Protein AF-A0A522MVP0-F1 (afdb_monomer_lite)

Sequence (103 aa):
MSEFMRDEELDALVRDLNRGTPDPAAPRPAGADATPGAPPAPARPEVAAGDALEKVLTLVVRRDASDVLLIPGAPPVLRVAGRLTPVDAAPLDEDEIRAILAP

Structure (mmCIF, N/CA/C/O backbone):
data_AF-A0A522MVP0-F1
#
_entry.id   AF-A0A522MVP0-F1
#
loop_
_atom_site.group_PDB
_atom_site.id
_atom_site.type_symbol
_atom_site.label_atom_id
_atom_site.label_alt_id
_atom_site.label_comp_id
_atom_site.label_asym_id
_atom_site.label_entity_id
_atom_site.label_seq_id
_atom_site.pdbx_PDB_ins_code
_atom_site.Cartn_x
_atom_site.Cartn_y
_atom_site.Cartn_z
_atom_site.occupancy
_atom_site.B_iso_or_equiv
_atom_site.auth_seq_id
_atom_site.auth_comp_id
_atom_site.auth_asym_id
_atom_site.auth_atom_id
_atom_site.pdbx_PDB_model_num
ATOM 1 N N . MET A 1 1 ? -36.270 -6.952 9.548 1.00 43.84 1 MET A N 1
ATOM 2 C CA . MET A 1 1 ? -34.807 -7.011 9.368 1.00 43.84 1 MET A CA 1
ATOM 3 C C . MET A 1 1 ? -34.544 -8.262 8.565 1.00 43.84 1 MET A C 1
ATOM 5 O O . MET A 1 1 ? -34.413 -9.328 9.146 1.00 43.84 1 MET A O 1
ATOM 9 N N . SER A 1 2 ? -34.676 -8.152 7.245 1.00 48.84 2 SER A N 1
ATOM 10 C CA . SER A 1 2 ? -34.562 -9.307 6.363 1.00 48.84 2 SER A CA 1
ATOM 11 C C . SER A 1 2 ? -33.109 -9.742 6.341 1.00 48.84 2 SER A C 1
ATOM 13 O O . SER A 1 2 ? -32.220 -8.952 6.037 1.00 48.84 2 SER A O 1
ATOM 15 N N . GLU A 1 3 ? -32.924 -10.976 6.777 1.00 56.09 3 GLU A N 1
ATOM 16 C CA . GLU A 1 3 ? -31.750 -11.813 6.624 1.00 56.09 3 GLU A CA 1
ATOM 17 C C . GLU A 1 3 ? -31.032 -11.484 5.310 1.00 56.09 3 GLU A C 1
ATOM 19 O O . GLU A 1 3 ? -31.563 -11.712 4.224 1.00 56.09 3 GLU A O 1
ATOM 24 N N . PHE A 1 4 ? -29.837 -10.896 5.412 1.00 64.12 4 PHE A N 1
ATOM 25 C CA . PHE A 1 4 ? -28.871 -10.871 4.318 1.00 64.12 4 PHE A CA 1
ATOM 26 C C . PHE A 1 4 ? -28.413 -12.317 4.103 1.00 64.12 4 PHE A C 1
ATOM 28 O O . PHE A 1 4 ? -27.333 -12.711 4.546 1.00 64.12 4 PHE A O 1
ATOM 35 N N . MET A 1 5 ? -29.286 -13.134 3.512 1.00 62.34 5 MET A N 1
ATOM 36 C CA . MET A 1 5 ? -28.934 -14.450 3.006 1.00 62.34 5 MET A CA 1
ATOM 37 C C . MET A 1 5 ? -27.731 -14.254 2.093 1.00 62.34 5 MET A C 1
ATOM 39 O O . MET A 1 5 ? -27.767 -13.421 1.185 1.00 62.34 5 MET A O 1
ATOM 43 N N . ARG A 1 6 ? -26.643 -14.970 2.381 1.00 64.62 6 ARG A N 1
ATOM 44 C CA . ARG A 1 6 ? -25.531 -15.077 1.443 1.00 64.62 6 ARG A CA 1
ATOM 45 C C . ARG A 1 6 ? -26.108 -15.664 0.165 1.00 64.62 6 ARG A C 1
ATOM 47 O O . ARG A 1 6 ? -26.619 -16.780 0.182 1.00 64.62 6 ARG A O 1
ATOM 54 N N . ASP A 1 7 ? -26.105 -14.867 -0.887 1.00 85.06 7 ASP A N 1
ATOM 55 C CA . ASP A 1 7 ? -26.559 -15.293 -2.195 1.00 85.06 7 ASP A CA 1
ATOM 56 C C . ASP A 1 7 ? -25.451 -16.168 -2.792 1.00 85.06 7 ASP A C 1
ATOM 58 O O . ASP A 1 7 ? -24.393 -15.672 -3.185 1.00 85.06 7 ASP A O 1
ATOM 62 N N . GLU A 1 8 ? -25.663 -17.487 -2.773 1.00 85.94 8 GLU A N 1
ATOM 63 C CA . GLU A 1 8 ? -24.688 -18.454 -3.282 1.00 85.94 8 GLU A CA 1
ATOM 64 C C . GLU A 1 8 ? -24.396 -18.241 -4.773 1.00 85.94 8 GLU A C 1
ATOM 66 O O . GLU A 1 8 ? -23.278 -18.516 -5.216 1.00 85.94 8 GLU A O 1
ATOM 71 N N . GLU A 1 9 ? -25.357 -17.712 -5.539 1.00 81.75 9 GLU A N 1
ATOM 72 C CA . GLU A 1 9 ? -25.172 -17.398 -6.955 1.00 81.75 9 GLU A CA 1
ATOM 73 C C . GLU A 1 9 ? -24.260 -16.178 -7.120 1.00 81.75 9 GLU A C 1
ATOM 75 O O . GLU A 1 9 ? -23.337 -16.198 -7.939 1.00 81.75 9 GLU A O 1
ATOM 80 N N . LEU A 1 10 ? -24.449 -15.143 -6.294 1.00 84.62 10 LEU A N 1
ATOM 81 C CA . LEU A 1 10 ? -23.571 -13.971 -6.278 1.00 84.62 10 LEU A CA 1
ATOM 82 C C . LEU A 1 10 ? -22.152 -14.328 -5.814 1.00 84.62 10 LEU A C 1
ATOM 84 O O . LEU A 1 10 ? -21.177 -13.904 -6.435 1.00 84.62 10 LEU A O 1
ATOM 88 N N . ASP A 1 11 ? -22.018 -15.139 -4.764 1.00 84.19 11 ASP A N 1
ATOM 89 C CA . ASP A 1 11 ? -20.722 -15.615 -4.273 1.00 84.19 11 ASP A CA 1
ATOM 90 C C . ASP A 1 11 ? -20.006 -16.480 -5.326 1.00 84.19 11 ASP A C 1
ATOM 92 O O . ASP A 1 11 ? -18.788 -16.367 -5.510 1.00 84.19 11 ASP A O 1
ATOM 96 N N . ALA A 1 12 ? -20.744 -17.325 -6.054 1.00 84.38 12 ALA A N 1
ATOM 97 C CA . ALA A 1 12 ? -20.211 -18.106 -7.167 1.00 84.38 12 ALA A CA 1
ATOM 98 C C . ALA A 1 12 ? -19.736 -17.204 -8.315 1.00 84.38 12 ALA A C 1
ATOM 100 O O . ALA A 1 12 ? -18.638 -17.417 -8.835 1.00 84.38 12 ALA A O 1
ATOM 101 N N . LEU A 1 13 ? -20.508 -16.169 -8.653 1.00 84.50 13 LEU A N 1
ATOM 102 C CA . LEU A 1 13 ? -20.165 -15.202 -9.694 1.00 84.50 13 LEU A CA 1
ATOM 103 C C . LEU A 1 13 ? -18.918 -14.385 -9.331 1.00 84.50 13 LEU A C 1
ATOM 105 O O . LEU A 1 13 ? -18.020 -14.224 -10.155 1.00 84.50 13 LEU A O 1
ATOM 109 N N . VAL A 1 14 ? -18.809 -13.921 -8.083 1.00 83.06 14 VAL A N 1
ATOM 110 C CA . VAL A 1 14 ? -17.625 -13.204 -7.580 1.00 83.06 14 VAL A CA 1
ATOM 111 C C . VAL A 1 14 ? -16.385 -14.099 -7.622 1.00 83.06 14 VAL A C 1
ATOM 113 O O . VAL A 1 14 ? -15.315 -13.658 -8.043 1.00 83.06 14 VAL A O 1
ATOM 116 N N . ARG A 1 15 ? -16.510 -15.375 -7.231 1.00 80.56 15 ARG A N 1
ATOM 117 C CA . ARG A 1 15 ? -15.412 -16.356 -7.322 1.00 80.56 15 ARG A CA 1
ATOM 118 C C . ARG A 1 15 ? -15.013 -16.668 -8.760 1.00 80.56 15 ARG A C 1
ATOM 120 O O . ARG A 1 15 ? -13.849 -16.970 -9.002 1.00 80.56 15 ARG A O 1
ATOM 127 N N . ASP A 1 16 ? -15.956 -16.669 -9.695 1.00 80.69 16 ASP A N 1
ATOM 128 C CA . ASP A 1 16 ? -15.686 -16.870 -11.121 1.00 80.69 16 ASP A CA 1
ATOM 129 C C . ASP A 1 16 ? -14.957 -15.667 -11.730 1.00 80.69 16 ASP A C 1
ATOM 131 O O . ASP A 1 16 ? -13.899 -15.816 -12.338 1.00 80.69 16 ASP A O 1
ATOM 135 N N . LEU A 1 17 ? -15.429 -14.455 -11.436 1.00 79.38 17 LEU A N 1
ATOM 136 C CA . LEU A 1 17 ? -14.805 -13.218 -11.896 1.00 79.38 17 LEU A CA 1
ATOM 137 C C . LEU A 1 17 ? -13.384 -13.037 -11.339 1.00 79.38 17 LEU A C 1
ATOM 139 O O . LEU A 1 17 ? -12.458 -12.691 -12.074 1.00 79.38 17 LEU A O 1
ATOM 143 N N . ASN A 1 18 ? -13.187 -13.328 -10.050 1.00 74.44 18 ASN A N 1
ATOM 144 C CA . ASN A 1 18 ? -11.873 -13.262 -9.406 1.00 74.44 18 ASN A CA 1
ATOM 145 C C . ASN A 1 18 ? -10.924 -14.389 -9.847 1.00 74.44 18 ASN A C 1
ATOM 147 O O . ASN A 1 18 ? -9.726 -14.308 -9.586 1.00 74.44 18 ASN A O 1
ATOM 151 N N . ARG A 1 19 ? -11.428 -15.424 -10.533 1.00 76.88 19 ARG A N 1
ATOM 152 C CA . ARG A 1 19 ? -10.626 -16.518 -11.101 1.00 76.88 19 ARG A CA 1
ATOM 153 C C . ARG A 1 19 ? -9.985 -16.196 -12.449 1.00 76.88 19 ARG A C 1
ATOM 155 O O . ARG A 1 19 ? -9.335 -17.089 -12.978 1.00 76.88 19 ARG A O 1
ATOM 162 N N . GLY A 1 20 ? -10.181 -14.979 -12.976 1.00 56.62 20 GLY A N 1
ATOM 163 C CA . GLY A 1 20 ? -9.705 -14.480 -14.273 1.00 56.62 20 GLY A CA 1
ATOM 164 C C . GLY A 1 20 ? -8.621 -15.320 -14.964 1.00 56.62 20 GLY A C 1
ATOM 165 O O . GLY A 1 20 ? -7.554 -15.548 -14.404 1.00 56.62 20 GLY A O 1
ATOM 166 N N . THR A 1 21 ? -8.944 -15.747 -16.188 1.00 55.38 21 THR A N 1
ATOM 167 C CA . THR A 1 21 ? -8.181 -16.566 -17.143 1.00 55.38 21 THR A CA 1
ATOM 168 C C . THR A 1 21 ? -6.670 -16.659 -16.868 1.00 55.38 21 THR A C 1
ATOM 170 O O . THR A 1 21 ? -5.995 -15.629 -16.868 1.00 55.38 21 THR A O 1
ATOM 173 N N . PRO A 1 22 ? -6.114 -17.874 -16.698 1.00 43.50 22 PRO A N 1
ATOM 174 C CA . PRO A 1 22 ? -4.713 -18.063 -16.347 1.00 43.50 22 PRO A CA 1
ATOM 175 C C . PRO A 1 22 ? -3.763 -17.484 -17.402 1.00 43.50 22 PRO A C 1
ATOM 177 O O . PRO A 1 22 ? -3.808 -17.842 -18.582 1.00 43.50 22 PRO A O 1
ATOM 180 N N . ASP A 1 23 ? -2.850 -16.644 -16.928 1.00 45.31 23 ASP A N 1
ATOM 181 C CA . ASP A 1 23 ? -1.666 -16.166 -17.634 1.00 45.31 23 ASP A CA 1
ATOM 182 C C . ASP A 1 23 ? -0.804 -17.355 -18.146 1.00 45.31 23 ASP A C 1
ATOM 184 O O . ASP A 1 23 ? -0.544 -18.309 -17.400 1.00 45.31 23 ASP A O 1
ATOM 188 N N . PRO A 1 24 ? -0.391 -17.384 -19.429 1.00 45.97 24 PRO A N 1
ATOM 189 C CA . PRO A 1 24 ? 0.593 -18.336 -19.952 1.00 45.97 24 PRO A CA 1
ATOM 190 C C . PRO A 1 24 ? 2.032 -18.172 -19.454 1.00 45.97 24 PRO A C 1
ATOM 192 O O . PRO A 1 24 ? 2.815 -19.091 -19.693 1.00 45.97 24 PRO A O 1
ATOM 195 N N . ALA A 1 25 ? 2.387 -17.087 -18.764 1.00 45.56 25 ALA A N 1
ATOM 196 C CA . ALA A 1 25 ? 3.754 -16.843 -18.296 1.00 45.56 25 ALA A CA 1
ATOM 197 C C . ALA A 1 25 ? 4.031 -17.290 -16.847 1.00 45.56 25 ALA A C 1
ATOM 199 O O . ALA A 1 25 ? 5.193 -17.400 -16.451 1.00 45.56 25 ALA A O 1
ATOM 200 N N . ALA A 1 26 ? 3.006 -17.632 -16.060 1.00 44.34 26 ALA A N 1
ATOM 201 C CA . ALA A 1 26 ? 3.221 -18.346 -14.804 1.00 44.34 26 ALA A CA 1
ATOM 202 C C . ALA A 1 26 ? 3.702 -19.778 -15.116 1.00 44.34 26 ALA A C 1
ATOM 204 O O . ALA A 1 26 ? 3.121 -20.422 -15.995 1.00 44.34 26 ALA A O 1
ATOM 205 N N . PRO A 1 27 ? 4.718 -20.329 -14.422 1.00 38.19 27 PRO A N 1
ATOM 206 C CA . PRO A 1 27 ? 5.103 -21.724 -14.604 1.00 38.19 27 PRO A CA 1
ATOM 207 C C . PRO A 1 27 ? 3.918 -22.624 -14.224 1.00 38.19 27 PRO A C 1
ATOM 209 O O . PRO A 1 27 ? 3.661 -22.890 -13.051 1.00 38.19 27 PRO A O 1
ATOM 212 N N . ARG A 1 28 ? 3.154 -23.059 -15.232 1.00 45.06 28 ARG A N 1
ATOM 213 C CA . ARG A 1 28 ? 2.020 -23.969 -15.062 1.00 45.06 28 ARG A CA 1
ATOM 214 C C . ARG A 1 28 ? 2.547 -25.374 -14.761 1.00 45.06 28 ARG A C 1
ATOM 216 O O . ARG A 1 28 ? 3.423 -25.848 -15.489 1.00 45.06 28 ARG A O 1
ATOM 223 N N . PRO A 1 29 ? 1.982 -26.110 -13.789 1.00 38.84 29 PRO A N 1
ATOM 224 C CA . PRO A 1 29 ? 1.991 -27.561 -13.882 1.00 38.84 29 PRO A CA 1
ATOM 225 C C . PRO A 1 29 ? 1.198 -27.953 -15.141 1.00 38.84 29 PRO A C 1
ATOM 227 O O . PRO A 1 29 ? 0.125 -27.416 -15.410 1.00 38.84 29 PRO A O 1
ATOM 230 N N . ALA A 1 30 ? 1.781 -28.822 -15.961 1.00 42.59 30 ALA A N 1
ATOM 231 C CA . ALA A 1 30 ? 1.300 -29.149 -17.298 1.00 42.59 30 ALA A CA 1
ATOM 232 C C . ALA A 1 30 ? -0.159 -29.652 -17.314 1.00 42.59 30 ALA A C 1
ATOM 234 O O . ALA A 1 30 ? -0.472 -30.656 -16.677 1.00 42.59 30 ALA A O 1
ATOM 235 N N . GLY A 1 31 ? -1.023 -29.000 -18.104 1.00 42.22 31 GLY A N 1
ATOM 236 C CA . GLY A 1 31 ? -2.322 -29.549 -18.503 1.00 42.22 31 GLY A CA 1
ATOM 237 C C . GLY A 1 31 ? -3.375 -28.518 -18.933 1.00 42.22 31 GLY A C 1
ATOM 238 O O . GLY A 1 31 ? -3.786 -27.697 -18.124 1.00 42.22 31 GLY A O 1
ATOM 239 N N . ALA A 1 32 ? -3.857 -28.676 -20.172 1.00 39.72 32 ALA A N 1
ATOM 240 C CA . ALA A 1 32 ? -5.118 -28.190 -20.761 1.00 39.72 32 ALA A CA 1
ATOM 241 C C . ALA A 1 32 ? -5.166 -26.784 -21.416 1.00 39.72 32 ALA A C 1
ATOM 243 O O . ALA A 1 32 ? -5.433 -25.762 -20.793 1.00 39.72 32 ALA A O 1
ATOM 244 N N . ASP A 1 33 ? -4.903 -26.832 -22.726 1.00 41.84 33 ASP A N 1
ATOM 245 C CA . ASP A 1 33 ? -5.394 -26.082 -23.897 1.00 41.84 33 ASP A CA 1
ATOM 246 C C . ASP A 1 33 ? -6.340 -24.872 -23.753 1.00 41.84 33 ASP A C 1
ATOM 248 O O . ASP A 1 33 ? -7.357 -24.884 -23.064 1.00 41.84 33 ASP A O 1
ATOM 252 N N . ALA A 1 34 ? -6.016 -23.837 -24.538 1.00 40.88 34 ALA A N 1
ATOM 253 C CA . ALA A 1 34 ? -6.726 -22.569 -24.670 1.00 40.88 34 ALA A CA 1
ATOM 254 C C . ALA A 1 34 ? -7.938 -22.645 -25.623 1.00 40.88 34 ALA A C 1
ATOM 256 O O . ALA A 1 34 ? -7.843 -23.184 -26.726 1.00 40.88 34 ALA A O 1
ATOM 257 N N . THR A 1 35 ? -9.057 -22.023 -25.239 1.00 37.03 35 THR A N 1
ATOM 258 C CA . THR A 1 35 ? -10.272 -21.907 -26.067 1.00 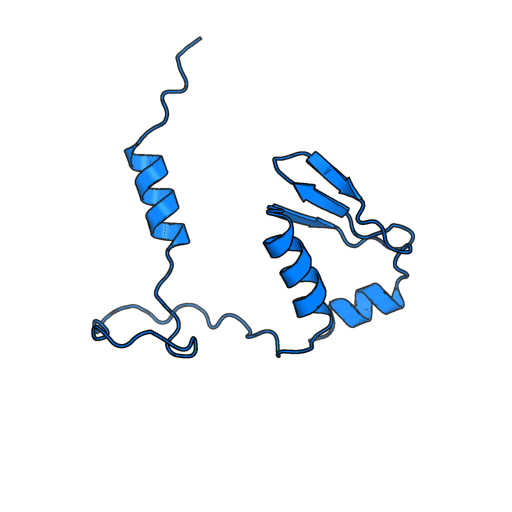37.03 35 THR A CA 1
ATOM 259 C C . THR A 1 35 ? -10.204 -20.683 -27.002 1.00 37.03 35 THR A C 1
ATOM 261 O O . THR A 1 35 ? -9.954 -19.575 -26.520 1.00 37.03 35 THR A O 1
ATOM 264 N N . PRO A 1 36 ? -10.470 -20.811 -28.318 1.00 40.03 36 PRO A N 1
ATOM 265 C CA . PRO A 1 36 ? -10.521 -19.671 -29.241 1.00 40.03 36 PRO A CA 1
ATOM 266 C C . PRO A 1 36 ? -11.819 -18.859 -29.076 1.00 40.03 36 PRO A C 1
ATOM 268 O O . PRO A 1 36 ? -12.902 -19.437 -29.121 1.00 40.03 36 PRO A O 1
ATOM 271 N N . GLY A 1 37 ? -11.730 -17.525 -28.952 1.00 47.22 37 GLY A N 1
ATOM 272 C CA . GLY A 1 37 ? -12.890 -16.625 -29.115 1.00 47.22 37 GLY A CA 1
ATOM 273 C C . GLY A 1 37 ? -13.083 -15.506 -28.082 1.00 47.22 37 GLY A C 1
ATOM 274 O O . GLY A 1 37 ? -14.006 -14.711 -28.240 1.00 47.22 37 GLY A O 1
ATOM 275 N N . ALA A 1 38 ? -12.248 -15.401 -27.047 1.00 46.00 38 ALA A N 1
ATOM 276 C CA . ALA A 1 38 ? -12.341 -14.287 -26.103 1.00 46.00 38 ALA A CA 1
ATOM 277 C C . ALA A 1 38 ? -11.807 -12.980 -26.733 1.00 46.00 38 ALA A C 1
ATOM 279 O O . ALA A 1 38 ? -10.720 -13.002 -27.321 1.00 46.00 38 ALA A O 1
ATOM 280 N N . PRO A 1 39 ? -12.519 -11.839 -26.613 1.00 53.22 39 PRO A N 1
ATOM 281 C CA . PRO A 1 39 ? -11.934 -10.542 -26.931 1.00 53.22 39 PRO A CA 1
ATOM 282 C C . PRO A 1 39 ? -10.693 -10.328 -26.050 1.00 53.22 39 PRO A C 1
ATOM 284 O O . PRO A 1 39 ? -10.712 -10.727 -24.880 1.00 53.22 39 PRO A O 1
ATOM 287 N N . PRO A 1 40 ? -9.606 -9.744 -26.587 1.00 53.22 40 PRO A N 1
ATOM 288 C CA . PRO A 1 40 ? -8.393 -9.543 -25.815 1.00 53.22 40 PRO A CA 1
ATOM 289 C C . PRO A 1 40 ? -8.738 -8.706 -24.585 1.00 53.22 40 PRO A C 1
ATOM 291 O O . PRO A 1 40 ? -9.312 -7.620 -24.704 1.00 53.22 40 PRO A O 1
ATOM 294 N N . ALA A 1 41 ? -8.416 -9.231 -23.402 1.00 57.25 41 ALA A N 1
ATOM 295 C CA . ALA A 1 41 ? -8.450 -8.430 -22.191 1.00 57.25 41 ALA A CA 1
ATOM 296 C C . ALA A 1 41 ? -7.610 -7.165 -22.440 1.00 57.25 41 ALA A C 1
ATOM 298 O O . ALA A 1 41 ? -6.583 -7.256 -23.124 1.00 57.25 41 ALA A O 1
ATOM 299 N N . PRO A 1 42 ? -8.024 -5.989 -21.931 1.00 53.12 42 PRO A N 1
ATOM 300 C CA . PRO A 1 42 ? -7.170 -4.814 -21.999 1.00 53.12 42 PRO A CA 1
ATOM 301 C C . PRO A 1 42 ? -5.810 -5.204 -21.426 1.00 53.12 42 PRO A C 1
ATOM 303 O O . PRO A 1 42 ? -5.750 -5.800 -20.347 1.00 53.12 42 PRO A O 1
ATOM 306 N N . ALA A 1 43 ? -4.747 -4.931 -22.187 1.00 57.16 43 ALA A N 1
ATOM 307 C CA . ALA A 1 43 ? -3.390 -5.230 -21.769 1.00 57.16 43 ALA A CA 1
ATOM 308 C C . ALA A 1 43 ? -3.174 -4.555 -20.416 1.00 57.16 43 ALA A C 1
ATOM 310 O O . ALA A 1 43 ? -3.157 -3.326 -20.314 1.00 57.16 43 ALA A O 1
ATOM 311 N N . ARG A 1 44 ? -3.107 -5.365 -19.360 1.00 59.25 44 ARG A N 1
ATOM 312 C CA . ARG A 1 44 ? -2.702 -4.865 -18.057 1.00 59.25 44 ARG A CA 1
ATOM 313 C C . ARG A 1 44 ? -1.227 -4.511 -18.208 1.00 59.25 44 ARG A C 1
ATOM 315 O O . ARG A 1 44 ? -0.491 -5.348 -18.729 1.00 59.25 44 ARG A O 1
ATOM 322 N N . PRO A 1 45 ? -0.797 -3.304 -17.822 1.00 58.88 45 PRO A N 1
ATOM 323 C CA . PRO A 1 45 ? 0.626 -3.033 -17.742 1.00 58.88 45 PRO A CA 1
ATOM 324 C C . PRO A 1 45 ? 1.233 -4.074 -16.798 1.00 58.88 45 PRO A C 1
ATOM 326 O O . PRO A 1 45 ? 0.797 -4.213 -15.652 1.00 58.88 45 PRO A O 1
ATOM 329 N N . GLU A 1 46 ? 2.167 -4.867 -17.315 1.00 61.09 46 GLU A N 1
ATOM 330 C CA . GLU A 1 46 ? 2.991 -5.730 -16.482 1.00 61.09 46 GLU A CA 1
ATOM 331 C C . GLU A 1 46 ? 3.907 -4.814 -15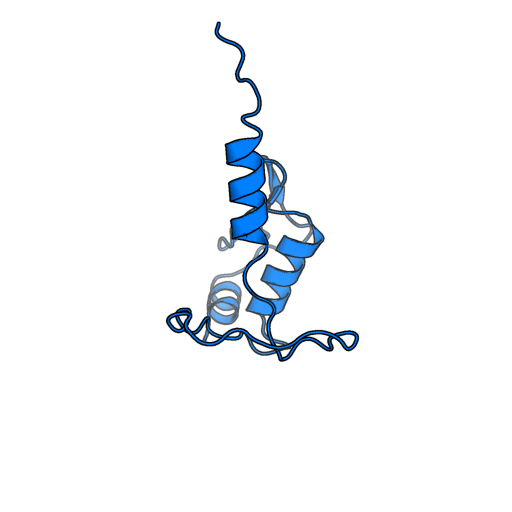.675 1.00 61.09 46 GLU A C 1
ATOM 333 O O . GLU A 1 46 ? 4.632 -3.999 -16.242 1.00 61.09 46 GLU A O 1
ATOM 338 N N . VAL A 1 47 ? 3.833 -4.904 -14.349 1.00 62.22 47 VAL A N 1
ATOM 339 C CA . VAL A 1 47 ? 4.804 -4.240 -13.478 1.00 62.22 47 VAL A CA 1
ATOM 340 C C . VAL A 1 47 ? 6.079 -5.070 -13.552 1.00 62.22 47 VAL A C 1
ATOM 342 O O . VAL A 1 47 ? 6.022 -6.283 -13.327 1.00 62.22 47 VAL A O 1
ATOM 345 N N . ALA A 1 48 ? 7.209 -4.458 -13.907 1.00 65.00 48 ALA A N 1
ATOM 346 C CA . ALA A 1 48 ? 8.442 -5.208 -14.053 1.00 65.00 48 ALA A CA 1
ATOM 347 C C . ALA A 1 48 ? 8.883 -5.746 -12.686 1.00 65.00 48 ALA A C 1
ATOM 349 O O . ALA A 1 48 ? 8.799 -5.070 -11.656 1.00 65.00 48 ALA A O 1
ATOM 350 N N . ALA A 1 49 ? 9.367 -6.987 -12.674 1.00 62.78 49 ALA A N 1
ATOM 351 C CA . ALA A 1 49 ? 9.894 -7.591 -11.461 1.00 62.78 49 ALA A CA 1
ATOM 352 C C . ALA A 1 49 ? 11.073 -6.754 -10.928 1.00 62.78 49 ALA A C 1
ATOM 354 O O . ALA A 1 49 ? 12.064 -6.537 -11.628 1.00 62.78 49 ALA A O 1
ATOM 355 N N . GLY A 1 50 ? 10.976 -6.309 -9.678 1.00 66.44 50 GLY A N 1
ATOM 356 C CA . GLY A 1 50 ? 11.940 -5.438 -9.008 1.00 66.44 50 GLY A CA 1
ATOM 357 C C . GLY A 1 50 ? 11.481 -3.989 -8.819 1.00 66.44 50 GLY A C 1
ATOM 358 O O . GLY A 1 50 ? 12.116 -3.280 -8.024 1.00 66.44 50 GLY A O 1
ATOM 359 N N . ASP A 1 51 ? 10.387 -3.568 -9.464 1.00 83.50 51 ASP A N 1
ATOM 360 C CA . ASP A 1 51 ? 9.874 -2.200 -9.375 1.00 83.50 51 ASP A CA 1
ATOM 361 C C . ASP A 1 51 ? 9.427 -1.829 -7.956 1.00 83.50 51 ASP A C 1
ATOM 363 O O . ASP A 1 51 ? 8.956 -2.648 -7.157 1.00 83.50 51 ASP A O 1
ATOM 367 N N . ALA A 1 52 ? 9.560 -0.544 -7.623 1.00 87.31 52 ALA A N 1
ATOM 368 C CA . ALA A 1 52 ? 9.127 -0.017 -6.332 1.00 87.31 52 ALA A CA 1
ATOM 369 C C . ALA A 1 52 ? 7.619 -0.240 -6.107 1.00 87.31 52 ALA A C 1
ATOM 371 O O . ALA A 1 52 ? 7.211 -0.609 -5.002 1.00 87.31 52 ALA A O 1
ATOM 372 N N . LEU A 1 53 ? 6.810 -0.114 -7.165 1.00 91.00 53 LEU A N 1
ATOM 373 C CA . LEU A 1 53 ? 5.379 -0.403 -7.121 1.00 91.00 53 LEU A CA 1
ATOM 374 C C . LEU A 1 53 ? 5.089 -1.881 -6.841 1.00 91.00 53 LEU A C 1
ATOM 376 O O . LEU A 1 53 ? 4.230 -2.189 -6.015 1.00 91.00 53 LEU A O 1
ATOM 380 N N . GLU A 1 54 ? 5.829 -2.802 -7.468 1.00 89.69 54 GLU A N 1
ATOM 381 C CA . GLU A 1 54 ? 5.665 -4.244 -7.252 1.00 89.69 54 GLU A CA 1
ATOM 382 C C . GLU A 1 54 ? 5.860 -4.603 -5.775 1.00 89.69 54 GLU A C 1
ATOM 384 O O . GLU A 1 54 ? 5.089 -5.380 -5.211 1.00 89.69 54 GLU A O 1
ATOM 389 N N . LYS A 1 55 ? 6.851 -4.000 -5.108 1.00 89.75 55 LYS A N 1
ATOM 390 C CA . LYS A 1 55 ? 7.118 -4.238 -3.680 1.00 89.75 55 LYS A CA 1
ATOM 391 C C . LYS A 1 55 ? 5.945 -3.806 -2.805 1.00 89.75 55 LYS A C 1
ATOM 393 O O . LYS A 1 55 ? 5.569 -4.535 -1.884 1.00 89.75 55 LYS A O 1
ATOM 398 N N . VAL A 1 56 ? 5.344 -2.654 -3.106 1.00 92.75 56 VAL A N 1
ATOM 399 C CA . VAL A 1 56 ? 4.156 -2.157 -2.397 1.00 92.75 56 VAL A CA 1
ATOM 400 C C . VAL A 1 56 ? 2.959 -3.076 -2.644 1.00 92.75 56 VAL A C 1
ATOM 402 O O . VAL A 1 56 ? 2.301 -3.494 -1.694 1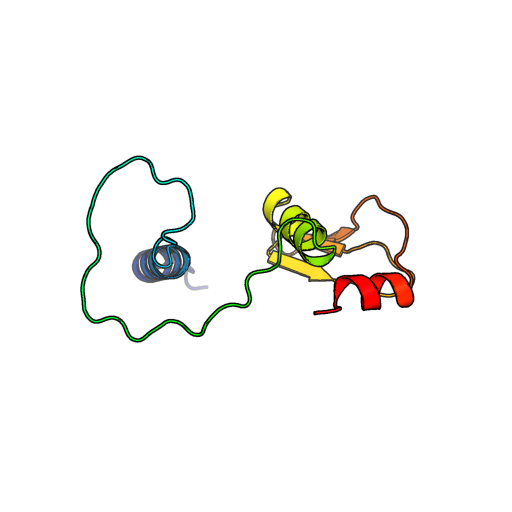.00 92.75 56 VAL A O 1
ATOM 405 N N . LEU A 1 57 ? 2.697 -3.460 -3.892 1.00 92.75 57 LEU A N 1
ATOM 406 C CA . LEU A 1 57 ? 1.575 -4.343 -4.229 1.00 92.75 57 LEU A CA 1
ATOM 407 C C . LEU A 1 57 ? 1.760 -5.760 -3.669 1.00 92.75 57 LEU A C 1
ATOM 409 O O . LEU A 1 57 ? 0.815 -6.371 -3.173 1.00 92.75 57 LEU A O 1
ATOM 413 N N . THR A 1 58 ? 2.993 -6.261 -3.641 1.00 91.69 58 THR A N 1
ATOM 414 C CA . THR A 1 58 ? 3.338 -7.522 -2.977 1.00 91.69 58 THR A CA 1
ATOM 415 C C . THR A 1 58 ? 3.009 -7.459 -1.488 1.00 91.69 58 THR A C 1
ATOM 417 O O . THR A 1 58 ? 2.519 -8.438 -0.923 1.00 91.69 58 THR A O 1
ATOM 420 N N . LEU A 1 59 ? 3.241 -6.317 -0.833 1.00 91.62 59 LEU A N 1
ATOM 421 C CA . LEU A 1 59 ? 2.862 -6.123 0.564 1.00 91.62 59 LEU A CA 1
ATOM 422 C C . LEU A 1 59 ? 1.338 -6.174 0.753 1.00 91.62 59 LEU A C 1
ATOM 424 O O . LEU A 1 59 ? 0.884 -6.821 1.696 1.00 91.62 59 LEU A O 1
ATOM 428 N N . VAL A 1 60 ? 0.566 -5.552 -0.146 1.00 95.56 60 VAL A N 1
ATOM 429 C CA . VAL A 1 60 ? -0.910 -5.593 -0.139 1.00 95.56 60 VAL A CA 1
ATOM 430 C C . VAL A 1 60 ? -1.405 -7.036 -0.184 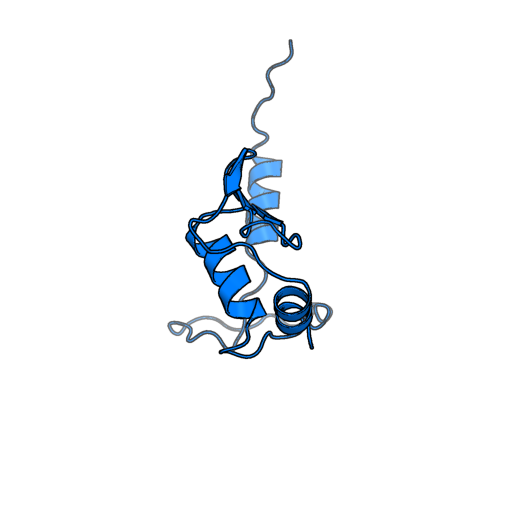1.00 95.56 60 VAL A C 1
ATOM 432 O O . VAL A 1 60 ? -2.152 -7.457 0.698 1.00 95.56 60 VAL A O 1
ATOM 435 N N . VAL A 1 61 ? -0.906 -7.822 -1.142 1.00 94.62 61 VAL A N 1
ATOM 436 C CA . VAL A 1 61 ? -1.287 -9.234 -1.307 1.00 94.62 61 VAL A CA 1
ATOM 437 C C . VAL A 1 61 ? -0.875 -10.067 -0.093 1.00 94.62 61 VAL A C 1
ATOM 439 O O . VAL A 1 61 ? -1.682 -10.815 0.452 1.00 94.62 61 VAL A O 1
ATOM 442 N N . ARG A 1 62 ? 0.365 -9.918 0.393 1.00 93.62 62 ARG A N 1
ATOM 443 C CA . ARG A 1 62 ? 0.870 -10.682 1.552 1.00 93.62 62 ARG A CA 1
ATOM 444 C C . ARG A 1 62 ? 0.101 -10.413 2.842 1.00 93.62 62 ARG A C 1
ATOM 446 O O . ARG A 1 62 ? 0.134 -11.245 3.745 1.00 93.62 62 ARG A O 1
ATOM 453 N N . ARG A 1 63 ? -0.520 -9.240 2.964 1.00 95.12 63 ARG A N 1
ATOM 454 C CA . ARG A 1 63 ? -1.288 -8.832 4.146 1.00 95.12 63 ARG A CA 1
ATOM 455 C C . ARG A 1 63 ? -2.794 -9.018 3.981 1.00 95.12 63 ARG A C 1
ATOM 457 O O . ARG A 1 63 ? -3.518 -8.619 4.887 1.00 95.12 63 ARG A O 1
ATOM 464 N N . ASP A 1 64 ? -3.239 -9.612 2.872 1.00 94.44 64 ASP A N 1
ATOM 465 C CA . ASP A 1 64 ? -4.660 -9.756 2.531 1.00 94.44 64 ASP A CA 1
ATOM 466 C C . ASP A 1 64 ? -5.408 -8.410 2.618 1.00 94.44 64 ASP A C 1
ATOM 468 O O . ASP A 1 64 ? -6.505 -8.281 3.167 1.00 94.44 64 ASP A O 1
ATOM 472 N N . ALA A 1 65 ? -4.739 -7.353 2.151 1.00 97.56 65 ALA A N 1
ATOM 473 C CA . ALA A 1 65 ? -5.286 -6.009 2.125 1.00 97.56 65 ALA A CA 1
ATOM 474 C C . ALA A 1 65 ? -6.067 -5.783 0.828 1.00 97.56 65 ALA A C 1
ATOM 476 O O . ALA A 1 65 ? -5.654 -6.214 -0.246 1.00 97.56 65 ALA A O 1
ATOM 477 N N . SER A 1 66 ? -7.177 -5.055 0.923 1.00 96.75 66 SER A N 1
ATOM 478 C CA . SER A 1 66 ? -7.956 -4.641 -0.244 1.00 96.75 66 SER A CA 1
ATOM 479 C C . SER A 1 66 ? -7.389 -3.384 -0.902 1.00 96.75 66 SER A C 1
ATOM 481 O O . SER A 1 66 ? -7.562 -3.189 -2.099 1.00 96.75 66 SER A O 1
ATOM 483 N N . ASP A 1 67 ? -6.721 -2.521 -0.129 1.00 97.00 67 ASP A N 1
ATOM 484 C CA . ASP A 1 67 ? -6.214 -1.231 -0.603 1.00 97.00 67 ASP A CA 1
ATOM 485 C C . ASP A 1 67 ? -4.929 -0.840 0.128 1.00 97.00 67 ASP A C 1
ATOM 487 O O . ASP A 1 67 ? -4.692 -1.250 1.270 1.00 97.00 67 ASP A O 1
ATOM 491 N N . VAL A 1 68 ? -4.153 0.033 -0.514 1.00 97.19 68 VAL A N 1
ATOM 492 C CA . VAL A 1 68 ? -3.013 0.739 0.073 1.00 97.19 68 VAL A CA 1
ATOM 493 C C . VAL A 1 68 ? -3.175 2.242 -0.118 1.00 97.19 68 VAL A C 1
ATOM 495 O O . VAL A 1 68 ? -3.572 2.704 -1.185 1.00 97.19 68 VAL A O 1
ATOM 498 N N . LEU A 1 69 ? -2.870 3.007 0.927 1.00 97.44 69 LEU A N 1
ATOM 499 C CA . LEU A 1 69 ? -2.797 4.460 0.904 1.00 97.44 69 LEU A CA 1
ATOM 500 C C . LEU A 1 69 ? -1.330 4.865 1.075 1.00 97.44 69 LEU A C 1
ATOM 502 O O . LEU A 1 69 ? -0.684 4.475 2.050 1.00 97.44 69 LEU A O 1
ATOM 506 N N . LEU A 1 70 ? -0.830 5.661 0.130 1.00 96.75 70 LEU A N 1
ATOM 507 C CA . LEU A 1 70 ? 0.502 6.262 0.149 1.00 96.75 70 LEU A CA 1
ATOM 508 C C . LEU A 1 70 ? 0.326 7.777 0.296 1.00 96.75 70 LEU A C 1
ATOM 510 O O . LEU A 1 70 ? -0.228 8.420 -0.594 1.00 96.75 70 LEU A O 1
ATOM 514 N N . ILE A 1 71 ? 0.721 8.332 1.444 1.00 96.12 71 ILE A N 1
ATOM 515 C CA . ILE A 1 71 ? 0.495 9.740 1.800 1.00 96.12 71 ILE A CA 1
ATOM 516 C C . ILE A 1 71 ? 1.823 10.334 2.288 1.00 96.12 71 ILE A C 1
ATOM 518 O O . ILE A 1 71 ? 2.420 9.747 3.193 1.00 96.12 71 ILE A O 1
ATOM 522 N N . PRO A 1 72 ? 2.276 11.485 1.752 1.00 96.94 72 PRO A N 1
ATOM 523 C CA . PRO A 1 72 ? 3.495 12.129 2.227 1.00 96.94 72 PRO A CA 1
ATOM 524 C C . PRO A 1 72 ? 3.428 12.441 3.727 1.00 96.94 72 PRO A C 1
ATOM 526 O O . PRO A 1 72 ? 2.416 12.934 4.230 1.00 96.94 72 PRO A O 1
ATOM 529 N N . GLY A 1 73 ? 4.511 12.164 4.447 1.00 97.25 73 GLY A N 1
ATOM 530 C CA . GLY A 1 73 ? 4.616 12.350 5.892 1.00 97.25 73 GLY A CA 1
ATOM 531 C C . GLY A 1 73 ? 3.920 11.272 6.728 1.00 97.25 73 GLY A C 1
ATOM 532 O O . GLY A 1 73 ? 3.895 11.390 7.953 1.00 97.25 73 GLY A O 1
ATOM 533 N N . ALA A 1 74 ? 3.392 10.210 6.110 1.00 96.62 74 ALA A N 1
ATOM 534 C CA . ALA A 1 74 ? 2.799 9.072 6.806 1.00 96.62 74 ALA A CA 1
ATOM 535 C C . ALA A 1 74 ? 3.413 7.743 6.336 1.00 96.62 74 ALA A C 1
ATOM 537 O O . ALA A 1 74 ? 3.847 7.629 5.187 1.00 96.62 74 ALA A O 1
ATOM 538 N N . PRO A 1 75 ? 3.465 6.715 7.202 1.00 96.62 75 PRO A N 1
ATOM 539 C CA . PRO A 1 75 ? 3.804 5.372 6.752 1.00 96.62 75 PRO A CA 1
ATOM 540 C C . PRO A 1 75 ? 2.729 4.858 5.778 1.00 96.62 75 PRO A C 1
ATOM 542 O O . PRO A 1 75 ? 1.581 5.312 5.843 1.00 96.62 75 PRO A O 1
ATOM 545 N N . PRO A 1 76 ? 3.045 3.877 4.914 1.00 96.69 76 PRO A N 1
ATOM 546 C CA . PRO A 1 76 ? 2.035 3.208 4.102 1.00 96.69 76 PRO A CA 1
ATOM 547 C C . PRO A 1 76 ? 0.905 2.665 4.982 1.00 96.69 76 PRO A C 1
ATOM 549 O O . PRO A 1 76 ? 1.162 2.052 6.018 1.00 96.69 76 PRO A O 1
ATOM 552 N N . VAL A 1 77 ? -0.349 2.854 4.576 1.00 98.06 77 VAL A N 1
ATOM 553 C CA . VAL A 1 77 ? -1.514 2.346 5.319 1.00 98.06 77 VAL A CA 1
ATOM 554 C C . VAL A 1 77 ? -2.245 1.325 4.466 1.00 98.06 77 VAL A C 1
ATOM 556 O O . VAL A 1 77 ? -2.592 1.600 3.323 1.00 98.06 77 VAL A O 1
ATOM 559 N N . LEU A 1 78 ? -2.513 0.151 5.028 1.00 98.25 78 LEU A N 1
ATOM 560 C CA . LEU A 1 78 ? -3.265 -0.911 4.368 1.00 98.25 78 LEU A CA 1
ATOM 561 C C . LEU A 1 78 ? -4.700 -0.942 4.880 1.00 98.25 78 LEU A C 1
ATOM 563 O O . LEU A 1 78 ? -4.931 -0.793 6.081 1.00 98.25 78 LEU A O 1
ATOM 567 N N . ARG A 1 79 ? -5.668 -1.201 4.000 1.00 98.12 79 ARG A N 1
ATOM 568 C CA . ARG A 1 79 ? -7.026 -1.559 4.418 1.00 98.12 79 ARG A CA 1
ATOM 569 C C . ARG A 1 79 ? -7.155 -3.078 4.457 1.00 98.12 79 ARG A C 1
ATOM 571 O O . ARG A 1 79 ? -7.260 -3.710 3.416 1.00 98.12 79 ARG A O 1
ATOM 578 N N . VAL A 1 80 ? -7.159 -3.663 5.654 1.00 97.62 80 VAL A N 1
ATOM 579 C CA . VAL A 1 80 ? -7.286 -5.117 5.871 1.00 97.62 80 VAL A CA 1
ATOM 580 C C . VAL A 1 80 ? -8.628 -5.393 6.532 1.00 97.62 80 VAL A C 1
ATOM 582 O O . VAL A 1 80 ? -8.928 -4.810 7.575 1.00 97.62 80 VAL A O 1
ATOM 585 N N . ALA A 1 81 ? -9.462 -6.237 5.917 1.00 95.81 81 ALA A N 1
ATOM 586 C CA . ALA A 1 81 ? -10.816 -6.542 6.400 1.00 95.81 81 ALA A CA 1
ATOM 587 C C . ALA A 1 81 ? -11.627 -5.280 6.790 1.00 95.81 81 ALA A C 1
ATOM 589 O O . ALA A 1 81 ? -12.293 -5.228 7.826 1.00 95.81 81 ALA A O 1
ATOM 590 N N . GLY A 1 82 ? -11.514 -4.219 5.981 1.00 96.00 82 GLY A N 1
ATOM 591 C CA . GLY A 1 82 ? -12.198 -2.940 6.196 1.00 96.00 82 GLY A CA 1
ATOM 592 C C . GLY A 1 82 ? -11.565 -2.005 7.237 1.00 96.00 82 GLY A C 1
ATOM 593 O O . GLY A 1 82 ? -12.102 -0.924 7.468 1.00 96.00 82 GLY A O 1
ATOM 594 N N . ARG A 1 83 ? -10.430 -2.366 7.852 1.00 97.62 83 ARG A N 1
ATOM 595 C CA . ARG A 1 83 ? -9.730 -1.541 8.852 1.00 97.62 83 ARG A CA 1
ATOM 596 C C . ARG A 1 83 ? -8.429 -0.970 8.301 1.00 97.62 83 ARG A C 1
ATOM 598 O O . ARG A 1 83 ? -7.626 -1.702 7.729 1.00 97.62 83 ARG A O 1
ATOM 605 N N . LEU A 1 84 ? -8.206 0.324 8.520 1.00 98.06 84 LEU A N 1
ATOM 606 C CA . LEU A 1 84 ? -6.950 0.990 8.177 1.00 98.06 84 LEU A CA 1
ATOM 607 C C . LEU A 1 84 ? -5.872 0.637 9.204 1.00 98.06 84 LEU A C 1
ATOM 609 O O . LEU A 1 84 ? -6.040 0.888 10.396 1.00 98.06 84 LEU A O 1
ATOM 613 N N . THR A 1 85 ? -4.780 0.050 8.729 1.00 97.75 85 THR A N 1
ATOM 614 C CA . THR A 1 85 ? -3.657 -0.419 9.540 1.00 97.75 85 THR A CA 1
ATOM 615 C C . THR A 1 85 ? -2.361 0.145 8.962 1.00 97.75 85 THR A C 1
ATOM 617 O O . THR A 1 85 ? -1.994 -0.226 7.844 1.00 97.75 85 THR A O 1
ATOM 620 N N . PRO A 1 86 ? -1.665 1.040 9.683 1.00 96.88 86 PRO A N 1
ATOM 621 C CA . PRO A 1 86 ? -0.340 1.497 9.288 1.00 96.88 86 PRO A CA 1
ATOM 622 C C . PRO A 1 86 ? 0.641 0.328 9.215 1.00 96.88 86 PRO A C 1
ATOM 624 O O . PRO A 1 86 ? 0.642 -0.559 10.071 1.00 96.88 86 PRO A O 1
ATOM 627 N N . VAL A 1 87 ? 1.478 0.329 8.187 1.00 95.56 87 VAL A N 1
ATOM 628 C CA . VAL A 1 87 ? 2.630 -0.560 8.086 1.00 95.56 87 VAL A CA 1
ATOM 629 C C . VAL A 1 87 ? 3.707 -0.036 9.027 1.00 95.56 87 VAL A C 1
ATOM 631 O O . VAL A 1 87 ? 3.911 1.171 9.133 1.00 95.56 87 VAL A O 1
ATOM 634 N N . ASP A 1 88 ? 4.398 -0.947 9.706 1.00 94.75 88 ASP A N 1
ATOM 635 C CA . ASP A 1 88 ? 5.568 -0.611 10.514 1.00 94.75 88 ASP A CA 1
ATOM 636 C C . ASP A 1 88 ? 6.750 -0.275 9.591 1.00 94.75 88 ASP A C 1
ATOM 638 O O . ASP A 1 88 ? 7.525 -1.141 9.183 1.00 94.75 88 ASP A O 1
ATOM 642 N N . ALA A 1 89 ? 6.783 0.978 9.152 1.00 91.88 89 ALA A N 1
ATOM 643 C CA . ALA A 1 89 ? 7.761 1.547 8.241 1.00 91.88 89 ALA A CA 1
ATOM 644 C C . ALA A 1 89 ? 7.918 3.044 8.536 1.00 91.88 89 ALA A C 1
ATOM 646 O O . ALA A 1 89 ? 7.087 3.654 9.213 1.00 91.88 89 ALA A O 1
ATOM 647 N N . ALA A 1 90 ? 8.986 3.643 8.015 1.00 95.31 90 ALA A N 1
ATOM 648 C CA . ALA A 1 90 ? 9.153 5.086 8.088 1.00 95.31 90 ALA A CA 1
ATOM 649 C C . ALA A 1 90 ? 8.044 5.808 7.294 1.00 95.31 90 ALA A C 1
ATOM 651 O O . ALA A 1 90 ? 7.516 5.248 6.325 1.00 95.31 90 ALA A O 1
ATOM 652 N N . PRO A 1 91 ? 7.685 7.042 7.688 1.00 97.25 91 PRO A N 1
ATOM 653 C CA . PRO A 1 91 ? 6.863 7.901 6.856 1.00 97.25 91 PRO A CA 1
ATOM 654 C C . PRO A 1 91 ? 7.492 8.113 5.482 1.00 97.25 91 PRO A C 1
ATOM 656 O O . PRO A 1 91 ? 8.688 8.377 5.409 1.00 97.25 91 PRO A O 1
ATOM 659 N N . LEU A 1 92 ? 6.679 8.018 4.432 1.00 96.38 92 LEU A N 1
ATOM 660 C CA . LEU A 1 92 ? 7.123 8.2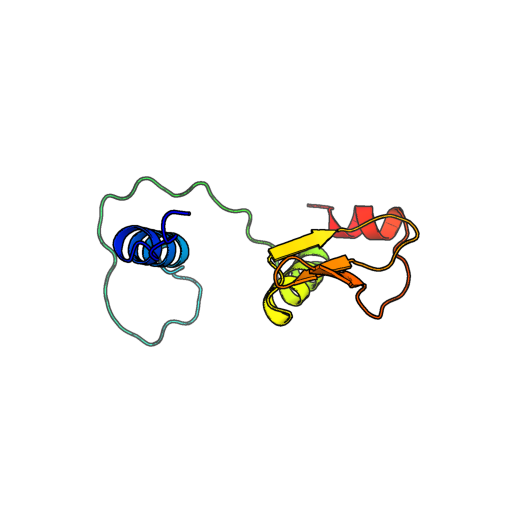71 3.065 1.00 96.38 92 LEU A CA 1
ATOM 661 C C . LEU A 1 92 ? 7.205 9.771 2.804 1.00 96.38 92 LEU A C 1
ATOM 663 O O . LEU A 1 92 ? 6.297 10.509 3.192 1.00 96.38 92 LEU A O 1
ATOM 667 N N . ASP A 1 93 ? 8.234 10.223 2.105 1.00 97.69 93 ASP A N 1
ATOM 668 C CA . ASP A 1 93 ? 8.275 11.572 1.553 1.00 97.69 93 ASP A CA 1
ATOM 669 C C . ASP A 1 93 ? 7.646 11.654 0.145 1.00 97.69 93 ASP A C 1
ATOM 671 O O . ASP A 1 93 ? 7.103 10.690 -0.405 1.00 97.69 93 ASP A O 1
ATOM 675 N N . GLU A 1 94 ? 7.623 12.864 -0.414 1.00 97.12 94 GLU A N 1
ATOM 676 C CA . GLU A 1 94 ? 7.004 13.125 -1.713 1.00 97.12 94 GLU A CA 1
ATOM 677 C C . GLU A 1 94 ? 7.805 12.529 -2.883 1.00 97.12 94 GLU A C 1
ATOM 679 O O . GLU A 1 94 ? 7.205 12.054 -3.852 1.00 97.12 94 GLU A O 1
ATOM 684 N N . ASP A 1 95 ? 9.137 12.516 -2.792 1.00 96.38 95 ASP A N 1
ATOM 685 C CA . ASP A 1 95 ? 10.016 11.983 -3.834 1.00 96.38 95 ASP A CA 1
ATOM 686 C C . ASP A 1 95 ? 9.938 10.453 -3.874 1.00 96.38 95 ASP A C 1
ATOM 688 O O . ASP A 1 95 ? 9.844 9.864 -4.953 1.00 96.38 95 ASP A O 1
ATOM 692 N N . GLU A 1 96 ? 9.868 9.808 -2.709 1.00 95.25 96 GLU A N 1
ATOM 693 C CA . GLU A 1 96 ? 9.636 8.370 -2.576 1.00 95.25 96 GLU A CA 1
ATOM 694 C C . GLU A 1 96 ? 8.302 7.956 -3.203 1.00 95.25 96 GLU A C 1
ATOM 696 O O . GLU A 1 96 ? 8.248 6.997 -3.976 1.00 95.25 96 GLU A O 1
ATOM 701 N N . ILE A 1 97 ? 7.219 8.693 -2.935 1.00 95.81 97 ILE A N 1
ATOM 702 C CA . ILE A 1 97 ? 5.905 8.403 -3.528 1.00 95.81 97 ILE A CA 1
ATOM 703 C C . ILE A 1 97 ? 5.934 8.593 -5.047 1.00 95.81 97 ILE A C 1
ATOM 705 O O . ILE A 1 97 ? 5.403 7.754 -5.777 1.00 95.81 97 ILE A O 1
ATOM 709 N N . ARG A 1 98 ? 6.577 9.654 -5.549 1.00 94.69 98 ARG A N 1
ATOM 710 C CA . ARG A 1 98 ? 6.740 9.864 -6.997 1.00 94.69 98 ARG A CA 1
ATOM 711 C C . ARG A 1 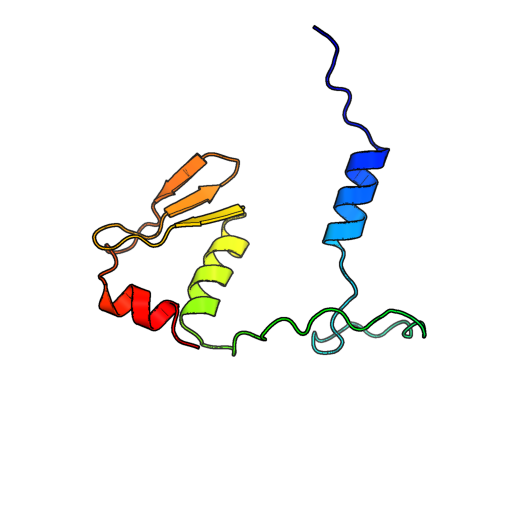98 ? 7.538 8.734 -7.642 1.00 94.69 98 ARG A C 1
ATOM 713 O O . ARG A 1 98 ? 7.151 8.280 -8.713 1.00 94.69 98 ARG A O 1
ATOM 720 N N . ALA A 1 99 ? 8.600 8.260 -6.993 1.00 92.69 99 ALA A N 1
ATOM 721 C CA . ALA A 1 99 ? 9.406 7.145 -7.478 1.00 92.69 99 ALA A CA 1
ATOM 722 C C . ALA A 1 99 ? 8.621 5.823 -7.503 1.00 92.69 99 ALA A C 1
ATOM 724 O O . ALA A 1 99 ? 8.774 5.046 -8.440 1.00 92.69 99 ALA A O 1
ATOM 725 N N . ILE A 1 100 ? 7.750 5.580 -6.516 1.00 92.38 100 ILE A N 1
ATOM 726 C CA . ILE A 1 100 ? 6.866 4.402 -6.494 1.00 92.38 100 ILE A CA 1
ATOM 727 C C . ILE A 1 100 ? 5.873 4.421 -7.663 1.00 92.38 100 ILE A C 1
ATOM 729 O O . ILE A 1 100 ? 5.531 3.365 -8.182 1.00 92.38 100 ILE A O 1
ATOM 733 N N . LEU A 1 101 ? 5.391 5.599 -8.061 1.00 90.12 101 LEU A N 1
ATOM 734 C CA . LEU A 1 101 ? 4.359 5.758 -9.093 1.00 90.12 101 LEU A CA 1
ATOM 735 C C . LEU A 1 101 ? 4.922 6.045 -10.493 1.00 90.12 101 LEU A C 1
ATOM 737 O O . LEU A 1 101 ? 4.145 6.258 -11.427 1.00 90.12 101 LEU A O 1
ATOM 741 N N . ALA A 1 102 ? 6.246 6.096 -10.637 1.00 87.31 102 ALA A N 1
ATOM 742 C CA . ALA A 1 102 ? 6.892 6.285 -11.925 1.00 87.31 102 ALA A CA 1
ATOM 743 C C . ALA A 1 102 ? 6.668 5.048 -12.826 1.00 87.31 102 ALA A C 1
ATOM 745 O O . ALA A 1 102 ? 6.672 3.928 -12.311 1.00 87.31 102 ALA A O 1
ATOM 746 N N . PRO A 1 103 ? 6.425 5.247 -14.135 1.00 70.81 103 PRO A N 1
ATOM 747 C CA . PRO A 1 103 ? 6.170 4.171 -15.092 1.00 70.81 103 PRO A CA 1
ATOM 748 C C . PRO A 1 103 ? 7.427 3.395 -15.494 1.00 70.81 103 PRO A C 1
ATOM 750 O O . PRO A 1 103 ? 8.544 3.957 -15.385 1.00 70.81 103 PRO A O 1
#

pLDDT: mean 77.21, std 21.05, range [37.03, 98.25]

Foldseek 3Di:
DDPPPPPVVVVVVVVVVVVPDDDPPPPDPDDDDDDPDDDDDPPDPDDDPPALLVVVVVVCVVQVFPDWDQDAQFAIWTQHPNDTDGDPDGGDHPVSVCRNPPD

Secondary structure (DSSP, 8-state):
-------HHHHHHHHHHTT----TTS-PPS---PPTTPPPPP-PPPPPTT-HHHHHHHHHHHTTEEEEE--TTS--EEEETTEEEE-SSPPP-HHHHHHHT--

Radius of gyration: 18.6 Å; chains: 1; bounding box: 47×43×40 Å